Protein AF-A0A495JIW2-F1 (afdb_monomer_lite)

Secondary structure (DSSP, 8-state):
-PPPHHHHHHHHHHHHHHHHHHHHHHHHHHSTTHHHHS--------SSTTHHHHHHHHHHHHHB-TTTSSB-HHHHHHHHH-SSS-HHHHHHHHHHHHHHHHHHHHHHHHHTT-SSSS-HHHHHHHHHHHHHHHHHS-S-------

Organism: NCBI:txid589240

Structure (mmCIF, N/CA/C/O backbone):
data_AF-A0A495JIW2-F1
#
_entry.id   AF-A0A495JIW2-F1
#
loop_
_atom_site.group_PDB
_atom_site.id
_atom_site.type_symbol
_atom_site.label_atom_id
_atom_site.label_alt_id
_atom_site.label_comp_id
_atom_site.label_asym_id
_atom_site.label_entity_id
_atom_site.label_seq_id
_atom_site.pdbx_PDB_ins_code
_atom_site.Cartn_x
_atom_site.Cartn_y
_atom_site.Cartn_z
_atom_site.occupancy
_atom_site.B_iso_or_equiv
_atom_site.auth_seq_id
_atom_site.auth_comp_id
_atom_site.auth_asym_id
_atom_site.auth_atom_id
_atom_site.pdbx_PDB_model_num
ATOM 1 N N . MET A 1 1 ? 14.868 -4.030 -28.116 1.00 75.00 1 MET A N 1
ATOM 2 C CA . MET A 1 1 ? 15.360 -4.637 -26.857 1.00 75.00 1 MET A CA 1
ATOM 3 C C . MET A 1 1 ? 14.253 -4.560 -25.822 1.00 75.00 1 MET A C 1
ATOM 5 O O . MET A 1 1 ? 13.582 -3.536 -25.772 1.00 75.00 1 MET A O 1
ATOM 9 N N . ALA A 1 2 ? 14.034 -5.620 -25.042 1.00 81.12 2 ALA A N 1
ATOM 10 C CA . ALA A 1 2 ? 13.104 -5.572 -23.913 1.00 81.12 2 ALA A CA 1
ATOM 11 C C . ALA A 1 2 ? 13.680 -4.687 -22.786 1.00 81.12 2 ALA A C 1
ATOM 13 O O . ALA A 1 2 ? 14.904 -4.642 -22.634 1.00 81.12 2 ALA A O 1
ATOM 14 N N . PRO A 1 3 ? 12.840 -3.968 -22.018 1.00 85.75 3 PRO A N 1
ATOM 15 C CA . PRO A 1 3 ? 13.314 -3.148 -20.910 1.00 85.75 3 PRO A CA 1
ATOM 16 C C . PRO A 1 3 ? 13.908 -4.016 -19.794 1.00 85.75 3 PRO A C 1
ATOM 18 O O . PRO A 1 3 ? 13.413 -5.107 -19.523 1.00 85.75 3 PRO A O 1
ATOM 21 N N . THR A 1 4 ? 14.935 -3.521 -19.107 1.00 91.75 4 THR A N 1
ATOM 22 C CA . THR A 1 4 ? 15.505 -4.193 -17.928 1.00 91.75 4 THR A CA 1
ATOM 23 C C . THR A 1 4 ? 14.587 -4.061 -16.709 1.00 91.75 4 THR A C 1
ATOM 25 O O . THR A 1 4 ? 13.757 -3.150 -16.640 1.00 91.75 4 THR A O 1
ATOM 28 N N . SER A 1 5 ? 14.772 -4.909 -15.690 1.00 90.31 5 SER A N 1
ATOM 29 C CA . SER A 1 5 ? 14.055 -4.797 -14.408 1.00 90.31 5 SER A CA 1
ATOM 30 C C . SER A 1 5 ? 14.198 -3.408 -13.781 1.00 90.31 5 SER A C 1
ATOM 32 O O . SER A 1 5 ? 13.220 -2.859 -13.278 1.00 90.31 5 SER A O 1
ATOM 34 N N . GLN A 1 6 ? 15.380 -2.789 -13.892 1.00 93.38 6 GLN A N 1
ATOM 35 C CA . GLN A 1 6 ? 15.615 -1.425 -13.419 1.00 93.38 6 GLN A CA 1
ATOM 36 C C . GLN A 1 6 ? 14.810 -0.388 -14.208 1.00 93.38 6 GLN A C 1
ATOM 38 O O . GLN A 1 6 ? 14.210 0.499 -13.610 1.00 93.38 6 GLN A O 1
ATOM 43 N N . GLN A 1 7 ? 14.749 -0.501 -15.538 1.00 92.75 7 GLN A N 1
ATOM 44 C CA . GLN A 1 7 ? 13.936 0.398 -16.364 1.00 92.75 7 GLN A CA 1
ATOM 45 C C . GLN A 1 7 ? 12.441 0.250 -16.048 1.00 92.75 7 GLN A C 1
ATOM 47 O O . GLN A 1 7 ? 11.737 1.252 -15.913 1.00 92.75 7 GLN A O 1
ATOM 52 N N . ARG A 1 8 ? 11.965 -0.989 -15.864 1.00 92.06 8 ARG A N 1
ATOM 53 C CA . ARG A 1 8 ? 10.585 -1.280 -15.451 1.00 92.06 8 ARG A CA 1
ATOM 54 C C . ARG A 1 8 ? 10.269 -0.700 -14.071 1.00 92.06 8 ARG A C 1
ATOM 56 O O . ARG A 1 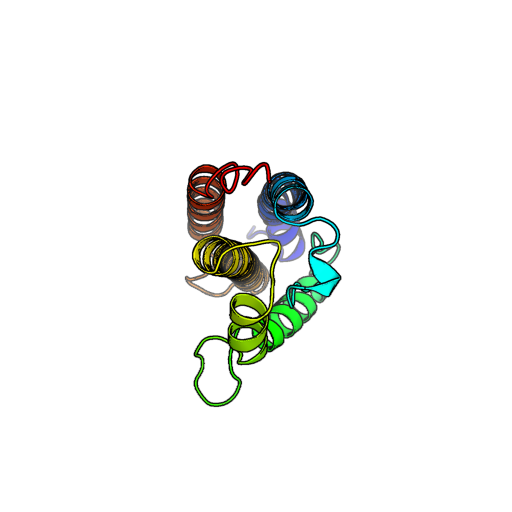8 ? 9.230 -0.063 -13.915 1.00 92.06 8 ARG A O 1
ATOM 63 N N . PHE A 1 9 ? 11.172 -0.863 -13.105 1.00 93.75 9 PHE A N 1
ATOM 64 C CA . PHE A 1 9 ? 11.031 -0.296 -11.765 1.00 93.75 9 PHE A CA 1
ATOM 65 C C . PHE A 1 9 ? 10.984 1.231 -11.795 1.00 93.75 9 PHE A C 1
ATOM 67 O O . PHE A 1 9 ? 10.062 1.816 -11.235 1.00 93.75 9 PHE A O 1
ATOM 74 N N . THR A 1 10 ? 11.921 1.885 -12.488 1.00 93.81 10 THR A N 1
ATOM 75 C CA . THR A 1 10 ? 11.954 3.351 -12.607 1.00 93.81 10 THR A CA 1
ATOM 76 C C . THR A 1 10 ? 10.649 3.899 -13.184 1.00 93.81 10 THR A C 1
ATOM 78 O O . THR A 1 10 ? 10.106 4.863 -12.645 1.00 93.81 10 THR A O 1
ATOM 81 N N . ALA A 1 11 ? 10.110 3.265 -14.231 1.00 91.31 11 ALA A N 1
ATOM 82 C CA . ALA A 1 11 ? 8.829 3.656 -14.814 1.00 91.31 11 ALA A CA 1
ATOM 83 C C . ALA A 1 11 ? 7.671 3.483 -13.814 1.00 91.31 11 ALA A C 1
ATOM 85 O O . ALA A 1 11 ? 6.909 4.419 -13.574 1.00 91.31 11 ALA A O 1
ATOM 86 N N . ALA A 1 12 ? 7.581 2.317 -13.168 1.00 91.44 12 ALA A N 1
ATOM 87 C CA . ALA A 1 12 ? 6.529 1.994 -12.206 1.00 91.44 12 ALA A CA 1
ATOM 88 C C . ALA A 1 12 ? 6.581 2.850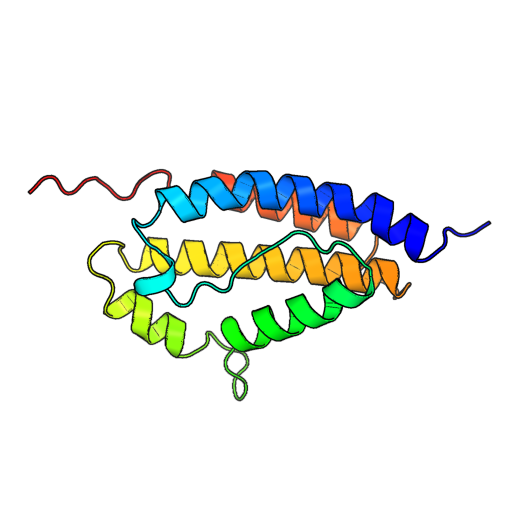 -10.925 1.00 91.44 12 ALA A C 1
ATOM 90 O O . ALA A 1 12 ? 5.546 3.184 -10.347 1.00 91.44 12 ALA A O 1
ATOM 91 N N . ARG A 1 13 ? 7.781 3.257 -10.491 1.00 94.31 13 ARG A N 1
ATOM 92 C CA . ARG A 1 13 ? 8.005 4.051 -9.274 1.00 94.31 13 ARG A CA 1
ATOM 93 C C . ARG A 1 13 ? 7.296 5.403 -9.313 1.00 94.31 13 ARG A C 1
ATOM 95 O O . ARG A 1 13 ? 6.943 5.922 -8.258 1.00 94.31 13 ARG A O 1
ATOM 102 N N . THR A 1 14 ? 7.039 5.961 -10.494 1.00 94.19 14 THR A N 1
ATOM 103 C CA . THR A 1 14 ? 6.278 7.214 -10.637 1.00 94.19 14 THR A CA 1
ATOM 104 C C . THR A 1 14 ? 4.872 7.113 -10.032 1.00 94.19 14 THR A C 1
ATOM 106 O O . THR A 1 14 ? 4.464 8.011 -9.293 1.00 94.19 14 THR A O 1
ATOM 109 N N . HIS A 1 15 ? 4.183 5.982 -10.224 1.00 93.81 15 HIS A N 1
ATOM 110 C CA . HIS A 1 15 ? 2.876 5.713 -9.621 1.00 93.81 15 HIS A CA 1
ATOM 111 C C . HIS A 1 15 ? 2.961 5.591 -8.097 1.00 93.81 15 HIS A C 1
ATOM 113 O O . HIS A 1 15 ? 2.121 6.142 -7.390 1.00 93.81 15 HIS A O 1
ATOM 119 N N . LEU A 1 16 ? 4.004 4.928 -7.583 1.00 94.94 16 LEU A N 1
ATOM 120 C CA . LEU A 1 16 ? 4.237 4.801 -6.141 1.00 94.94 16 LEU A CA 1
ATOM 121 C C . LEU A 1 16 ? 4.512 6.162 -5.492 1.00 94.94 16 LEU A C 1
ATOM 123 O O . LEU A 1 16 ? 3.962 6.460 -4.435 1.00 94.94 16 LEU A O 1
ATOM 127 N N . VAL A 1 17 ? 5.315 7.017 -6.133 1.00 96.19 17 VAL A N 1
ATOM 128 C CA . VAL A 1 17 ? 5.575 8.386 -5.658 1.00 96.19 17 VAL A CA 1
ATOM 129 C C . VAL A 1 17 ? 4.290 9.205 -5.617 1.00 96.19 17 VAL A C 1
ATOM 131 O O . VAL A 1 17 ? 4.029 9.875 -4.618 1.00 96.19 17 VAL A O 1
ATOM 134 N N . ALA A 1 18 ? 3.487 9.158 -6.680 1.00 93.62 18 ALA A N 1
ATOM 135 C CA . ALA A 1 18 ? 2.237 9.904 -6.749 1.00 93.62 18 ALA A CA 1
ATOM 136 C C . ALA A 1 18 ? 1.235 9.430 -5.681 1.00 93.62 18 ALA A C 1
ATOM 138 O O . ALA A 1 18 ? 0.699 10.250 -4.936 1.00 93.62 18 ALA A O 1
ATOM 139 N N . ALA A 1 19 ? 1.038 8.114 -5.556 1.00 93.19 19 ALA A N 1
ATOM 140 C CA . ALA A 1 19 ? 0.140 7.528 -4.565 1.00 93.19 19 ALA A CA 1
ATOM 141 C C . ALA A 1 19 ? 0.596 7.825 -3.126 1.00 93.19 19 ALA A C 1
ATOM 143 O O . ALA A 1 19 ? -0.220 8.226 -2.300 1.00 93.19 19 ALA A O 1
ATOM 144 N N . HIS A 1 20 ? 1.897 7.718 -2.828 1.00 94.06 20 HIS A N 1
ATOM 145 C CA . HIS A 1 20 ? 2.442 8.023 -1.498 1.00 94.06 20 HIS A CA 1
ATOM 146 C C . HIS A 1 20 ? 2.234 9.488 -1.107 1.00 94.06 20 HIS A C 1
ATOM 148 O O . HIS A 1 20 ? 1.755 9.774 -0.008 1.00 94.06 20 HIS A O 1
ATOM 154 N N . ARG A 1 21 ? 2.523 10.418 -2.030 1.00 92.94 21 ARG A N 1
ATOM 155 C CA . ARG A 1 21 ? 2.308 11.859 -1.820 1.00 92.94 21 ARG A CA 1
ATOM 156 C C . ARG A 1 21 ? 0.851 12.193 -1.513 1.00 92.94 21 ARG A C 1
ATOM 158 O O . ARG A 1 21 ? 0.610 13.105 -0.731 1.00 92.94 21 ARG A O 1
ATOM 165 N N . ALA A 1 22 ? -0.089 11.472 -2.116 1.00 90.38 22 ALA A N 1
ATOM 166 C CA . ALA A 1 22 ? -1.514 11.689 -1.910 1.00 90.38 22 ALA A CA 1
ATOM 167 C C . ALA A 1 22 ? -2.048 10.992 -0.644 1.00 90.38 22 ALA A C 1
ATOM 169 O O . ALA A 1 22 ? -2.908 11.541 0.039 1.00 90.38 22 ALA A O 1
ATOM 170 N N . LEU A 1 23 ? -1.514 9.818 -0.290 1.00 89.94 23 LEU A N 1
ATOM 171 C CA . LEU A 1 23 ? -1.936 9.061 0.890 1.00 89.94 23 LEU A CA 1
ATOM 172 C C . LEU A 1 23 ? -1.505 9.710 2.202 1.00 89.94 23 LEU A C 1
ATOM 174 O O . LEU A 1 23 ? -2.285 9.758 3.151 1.00 89.94 23 LEU A O 1
ATOM 178 N N . ARG A 1 24 ? -0.261 10.201 2.266 1.00 87.00 24 ARG A N 1
ATOM 179 C CA . ARG A 1 24 ? 0.325 10.707 3.513 1.00 87.00 24 ARG A CA 1
ATOM 180 C C . ARG A 1 24 ? -0.549 11.787 4.185 1.00 87.00 24 ARG A C 1
ATOM 182 O O . ARG A 1 24 ? -0.870 11.592 5.355 1.00 87.00 24 ARG A O 1
ATOM 189 N N . PRO A 1 25 ? -1.018 12.842 3.485 1.00 85.88 25 PRO A N 1
ATOM 190 C CA . PRO A 1 25 ? -1.893 13.848 4.090 1.00 85.88 25 PRO A CA 1
ATOM 191 C C . PRO A 1 25 ? -3.225 13.284 4.593 1.00 85.88 25 PRO A C 1
ATOM 193 O O . PRO A 1 25 ? -3.733 13.750 5.606 1.00 85.88 25 PRO A O 1
ATOM 196 N N . VAL A 1 26 ? -3.793 12.279 3.916 1.00 86.38 26 VAL A N 1
ATOM 197 C CA . VAL A 1 26 ? -5.055 11.646 4.338 1.00 86.38 26 VAL A CA 1
ATOM 198 C C . VAL A 1 26 ? -4.867 10.898 5.654 1.00 86.38 26 VAL A C 1
ATOM 200 O O . VAL A 1 26 ? -5.674 11.056 6.564 1.00 86.38 26 VAL A O 1
ATOM 203 N N . VAL A 1 27 ? -3.781 10.133 5.790 1.00 84.06 27 VAL A N 1
ATOM 204 C CA . VAL A 1 27 ? -3.466 9.414 7.036 1.00 84.06 27 VAL A CA 1
ATOM 205 C C . VAL A 1 27 ? -3.172 10.390 8.177 1.00 84.06 27 VAL A C 1
ATOM 207 O O . VAL A 1 27 ? -3.664 10.198 9.288 1.00 84.06 27 VAL A O 1
ATOM 210 N N . GLU A 1 28 ? -2.406 11.449 7.900 1.00 82.50 28 GLU A N 1
ATOM 211 C CA . GLU A 1 28 ? -2.082 12.501 8.873 1.00 82.50 28 GLU A CA 1
ATOM 212 C C . GLU A 1 28 ? -3.334 13.262 9.338 1.00 82.50 28 GLU A C 1
ATOM 214 O O . GLU A 1 28 ? -3.475 13.536 10.529 1.00 82.50 28 GLU A O 1
ATOM 219 N N . ALA A 1 29 ? -4.262 13.565 8.425 1.00 82.25 29 ALA A N 1
ATOM 220 C CA . ALA A 1 29 ? -5.508 14.261 8.739 1.00 82.25 29 ALA A CA 1
ATOM 221 C C . ALA A 1 29 ? -6.538 13.367 9.442 1.00 82.25 29 ALA A C 1
ATOM 223 O O . ALA A 1 29 ? -7.325 13.860 10.248 1.00 82.25 29 ALA A O 1
ATOM 224 N N . ALA A 1 30 ? -6.559 12.067 9.136 1.00 76.44 30 ALA A N 1
ATOM 225 C CA . ALA A 1 30 ? -7.576 11.158 9.648 1.00 76.44 30 ALA A CA 1
ATOM 226 C C . ALA A 1 30 ? -7.477 10.941 11.161 1.00 76.44 30 ALA A C 1
ATOM 228 O O . ALA A 1 30 ? -8.501 10.752 11.810 1.00 76.44 30 ALA A O 1
ATOM 229 N N . HIS A 1 31 ? -6.275 10.950 11.741 1.00 70.94 31 HIS A N 1
ATOM 230 C CA . HIS A 1 31 ? -6.132 10.716 13.173 1.00 70.94 31 HIS A CA 1
ATOM 231 C C . HIS A 1 31 ? -4.908 11.439 13.748 1.00 70.94 31 HIS A C 1
ATOM 233 O O . HIS A 1 31 ? -3.781 11.167 13.319 1.00 70.94 31 HIS A O 1
ATOM 239 N N . PRO A 1 32 ? -5.074 12.272 14.797 1.00 67.44 32 PRO A N 1
ATOM 240 C CA . PRO A 1 32 ? -3.943 12.858 15.503 1.00 67.44 32 PRO A CA 1
ATOM 241 C C . PRO A 1 32 ? -3.125 11.720 16.116 1.00 67.44 32 PRO A C 1
ATOM 243 O O . PRO A 1 32 ? -3.581 11.037 17.028 1.00 67.44 32 PRO A O 1
ATOM 246 N N . ASN A 1 33 ? -1.936 11.454 15.577 1.00 74.44 33 ASN A N 1
ATOM 247 C CA . ASN A 1 33 ? -1.097 10.323 15.982 1.00 74.44 33 ASN A CA 1
ATOM 248 C C . ASN A 1 33 ? -1.690 8.936 15.648 1.00 74.44 33 ASN A C 1
ATOM 250 O O . ASN A 1 33 ? -1.743 8.044 16.497 1.00 74.44 33 ASN A O 1
ATOM 254 N N . ALA A 1 34 ? -2.134 8.756 14.400 1.00 73.06 34 ALA A N 1
ATOM 255 C CA . ALA A 1 34 ? -2.732 7.520 13.884 1.00 73.06 34 ALA A CA 1
ATOM 256 C C . ALA A 1 34 ? -1.964 6.243 14.277 1.00 73.06 34 ALA A C 1
ATOM 258 O O . ALA A 1 34 ? -2.578 5.256 14.671 1.00 73.06 34 ALA A O 1
ATOM 259 N N . ALA A 1 35 ? -0.628 6.290 14.272 1.00 73.94 35 ALA A N 1
ATOM 260 C CA . ALA A 1 35 ? 0.237 5.167 14.636 1.00 73.94 35 ALA A CA 1
ATOM 261 C C . ALA A 1 35 ? 0.082 4.676 16.093 1.00 73.94 35 ALA A C 1
ATOM 263 O O . ALA A 1 35 ? 0.470 3.552 16.397 1.00 73.94 35 ALA A O 1
ATOM 264 N N . ARG A 1 36 ? -0.471 5.488 17.009 1.00 79.00 36 ARG A N 1
ATOM 265 C CA . ARG A 1 36 ? -0.735 5.068 18.400 1.00 79.00 36 ARG A CA 1
ATOM 266 C C . ARG A 1 36 ? -2.067 4.350 18.584 1.00 79.00 36 ARG A C 1
ATOM 268 O O . ARG A 1 36 ? -2.199 3.572 19.524 1.00 79.00 36 ARG A O 1
ATOM 275 N N . CYS A 1 37 ? -3.054 4.631 17.740 1.00 83.44 37 CYS A N 1
ATOM 276 C CA . CYS A 1 37 ? -4.409 4.099 17.904 1.00 83.44 37 CYS A CA 1
ATOM 277 C C . CYS A 1 37 ? -4.780 3.069 16.841 1.00 83.44 37 CYS A C 1
ATOM 279 O O . CYS A 1 37 ? -5.617 2.207 17.101 1.00 83.44 37 CYS A O 1
ATOM 281 N N . LEU A 1 38 ? -4.166 3.149 15.664 1.00 85.56 38 LEU A N 1
ATOM 282 C CA . LEU A 1 38 ? -4.375 2.242 14.552 1.00 85.56 38 LEU A CA 1
ATOM 283 C C . LEU A 1 38 ? -3.061 1.515 14.242 1.00 85.56 38 LEU A C 1
ATOM 285 O O . LEU A 1 38 ? -1.987 2.109 14.351 1.00 85.56 38 LEU A O 1
ATOM 289 N N . PRO A 1 39 ? -3.124 0.240 13.831 1.00 87.19 39 PRO A N 1
ATOM 290 C CA . PRO A 1 39 ? -1.959 -0.582 13.538 1.00 87.19 39 PRO A CA 1
ATOM 291 C C . PRO A 1 39 ? -1.432 -0.240 12.142 1.00 87.19 39 PRO A C 1
ATOM 293 O O . PRO A 1 39 ? -1.368 -1.086 11.257 1.00 87.19 39 PRO A O 1
ATOM 296 N N . ILE A 1 40 ? -1.104 1.028 11.933 1.00 84.75 40 ILE A N 1
ATOM 297 C CA . ILE A 1 40 ? -0.682 1.574 10.654 1.00 84.75 40 ILE A CA 1
ATOM 298 C C . ILE A 1 40 ? 0.825 1.348 10.500 1.00 84.75 40 ILE A C 1
ATOM 300 O O . ILE A 1 40 ? 1.602 1.941 11.253 1.00 84.75 40 ILE A O 1
ATOM 304 N N . PRO A 1 41 ? 1.272 0.518 9.543 1.00 86.00 41 PRO A N 1
ATOM 305 C CA . PRO A 1 41 ? 2.691 0.368 9.286 1.00 86.00 41 PRO A CA 1
ATOM 306 C C . PRO A 1 41 ? 3.236 1.639 8.611 1.00 86.00 41 PRO A C 1
ATOM 308 O O . PRO A 1 41 ? 2.513 2.312 7.866 1.00 86.00 41 PRO A O 1
ATOM 311 N N . PRO A 1 42 ? 4.513 1.987 8.829 1.00 84.25 42 PRO A N 1
ATOM 312 C CA . PRO A 1 42 ? 5.141 3.064 8.079 1.00 84.25 42 PRO A CA 1
ATOM 313 C C . PRO A 1 42 ? 5.191 2.680 6.597 1.00 84.25 42 PRO A C 1
ATOM 315 O O . PRO A 1 42 ? 5.721 1.633 6.241 1.00 84.25 42 PRO A O 1
ATOM 318 N N . ILE A 1 43 ? 4.649 3.529 5.726 1.00 83.38 43 ILE A N 1
ATOM 319 C CA . ILE A 1 43 ? 4.740 3.349 4.273 1.00 83.38 43 ILE A CA 1
ATOM 320 C C . ILE A 1 43 ? 5.712 4.356 3.675 1.00 83.38 43 ILE A C 1
ATOM 322 O O . ILE A 1 43 ? 5.724 5.542 4.020 1.00 83.38 43 ILE A O 1
ATOM 326 N N . SER A 1 44 ? 6.520 3.884 2.740 1.00 90.50 44 SER A N 1
ATOM 327 C CA . SER A 1 44 ? 7.493 4.692 2.020 1.00 90.50 44 SER A CA 1
ATOM 328 C C . SER A 1 44 ? 7.555 4.233 0.576 1.00 90.50 44 SER A C 1
ATOM 330 O O . SER A 1 44 ? 7.264 3.085 0.258 1.00 90.50 44 SER A O 1
ATOM 332 N N . VAL A 1 45 ? 7.944 5.123 -0.328 1.00 94.56 45 VAL A N 1
ATOM 333 C CA . VAL A 1 45 ? 8.231 4.711 -1.702 1.00 94.56 45 VAL A CA 1
ATOM 334 C C . VAL A 1 45 ? 9.499 3.843 -1.686 1.00 94.56 45 VAL A C 1
ATOM 336 O O . VAL A 1 45 ? 10.522 4.327 -1.198 1.00 94.56 45 VAL A O 1
ATOM 339 N N . PRO A 1 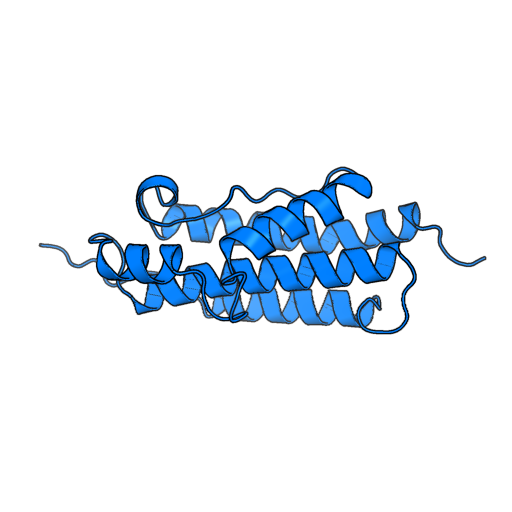46 ? 9.477 2.612 -2.233 1.00 94.75 46 PRO A N 1
ATOM 340 C CA . PRO A 1 46 ? 10.682 1.813 -2.446 1.00 94.75 46 PRO A CA 1
ATOM 341 C C . PRO A 1 46 ? 11.762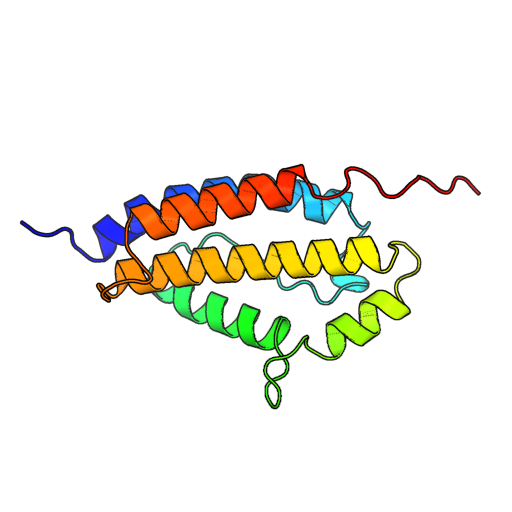 2.618 -3.184 1.00 94.75 46 PRO A C 1
ATOM 343 O O . PRO A 1 46 ? 11.490 3.263 -4.207 1.00 94.75 46 PRO A O 1
ATOM 346 N N . ASN A 1 47 ? 12.993 2.605 -2.675 1.00 92.94 47 ASN A N 1
ATOM 347 C CA . ASN A 1 47 ? 14.131 3.267 -3.316 1.00 92.94 47 ASN A CA 1
ATOM 348 C C . ASN A 1 47 ? 14.851 2.317 -4.270 1.00 92.94 47 ASN A C 1
ATOM 350 O O . ASN A 1 47 ? 15.345 2.748 -5.311 1.00 92.94 47 ASN A O 1
ATOM 354 N N . THR A 1 48 ? 14.853 1.028 -3.940 1.00 93.94 48 THR A N 1
ATOM 355 C CA . THR A 1 48 ? 15.445 -0.043 -4.735 1.00 93.94 48 THR A CA 1
ATOM 356 C C . THR A 1 48 ? 14.416 -1.123 -5.068 1.00 93.94 48 THR A C 1
ATOM 358 O O . THR A 1 48 ? 13.364 -1.225 -4.435 1.00 93.94 48 THR A O 1
ATOM 361 N N . ILE A 1 49 ? 14.740 -1.968 -6.051 1.00 93.25 49 ILE A N 1
ATOM 362 C CA . ILE A 1 49 ? 13.950 -3.167 -6.369 1.00 93.25 49 ILE A CA 1
ATOM 363 C C . ILE A 1 49 ? 13.858 -4.110 -5.158 1.00 93.25 49 ILE A C 1
ATOM 365 O O . ILE A 1 49 ? 12.802 -4.693 -4.923 1.00 93.25 49 ILE A O 1
ATOM 369 N N . ALA A 1 50 ? 14.933 -4.234 -4.374 1.00 92.38 50 ALA A N 1
ATOM 370 C CA . ALA A 1 50 ? 14.997 -5.120 -3.211 1.00 92.38 50 ALA A CA 1
ATOM 371 C C . ALA A 1 50 ? 14.104 -4.653 -2.044 1.00 92.38 50 ALA A C 1
ATOM 373 O O . ALA A 1 50 ? 13.690 -5.461 -1.213 1.00 92.38 50 ALA A O 1
ATOM 374 N N . ASP A 1 51 ? 13.747 -3.367 -2.005 1.00 94.12 51 ASP A N 1
ATOM 375 C CA . ASP A 1 51 ? 12.859 -2.822 -0.975 1.00 94.12 51 ASP A CA 1
ATOM 376 C C . ASP A 1 51 ? 11.403 -3.272 -1.183 1.00 94.12 51 ASP A C 1
ATOM 378 O O . ASP A 1 51 ? 10.635 -3.353 -0.224 1.00 94.12 51 ASP A O 1
ATOM 382 N N . VAL A 1 52 ? 11.006 -3.557 -2.430 1.00 93.44 52 VAL A N 1
ATOM 383 C CA . VAL A 1 52 ? 9.621 -3.894 -2.794 1.00 93.44 52 VAL A CA 1
ATOM 384 C C . VAL A 1 52 ? 9.110 -5.146 -2.062 1.00 93.44 52 VAL A C 1
ATOM 386 O O . VAL A 1 52 ? 8.082 -5.027 -1.391 1.00 93.44 52 VAL A O 1
ATOM 389 N N . PRO A 1 53 ? 9.780 -6.319 -2.120 1.00 93.44 53 PRO A N 1
ATOM 390 C CA . PRO A 1 53 ? 9.317 -7.507 -1.398 1.00 93.44 53 PRO A CA 1
ATOM 391 C C . PRO A 1 53 ? 9.301 -7.296 0.122 1.00 93.44 53 PRO A C 1
ATOM 393 O O . PRO A 1 53 ? 8.323 -7.651 0.770 1.00 93.44 53 PRO A O 1
ATOM 396 N N . THR A 1 54 ? 10.303 -6.609 0.682 1.00 93.00 54 THR A N 1
ATOM 397 C CA . THR A 1 54 ? 10.354 -6.290 2.122 1.00 93.00 54 THR A CA 1
ATOM 398 C C . THR A 1 54 ? 9.121 -5.504 2.581 1.00 93.00 54 THR A C 1
ATOM 400 O O . THR A 1 54 ? 8.533 -5.792 3.625 1.00 93.00 54 THR A O 1
ATOM 403 N N . GLN A 1 55 ? 8.693 -4.510 1.796 1.00 94.44 55 GLN A N 1
ATOM 404 C CA . GLN A 1 55 ? 7.483 -3.750 2.110 1.00 94.44 55 GLN A CA 1
ATOM 405 C C . GLN A 1 55 ? 6.204 -4.568 1.924 1.00 94.44 55 GLN A C 1
ATOM 407 O O . GLN A 1 55 ? 5.271 -4.413 2.713 1.00 94.44 55 GLN A O 1
ATOM 412 N N . LEU A 1 56 ? 6.148 -5.425 0.900 1.00 94.19 56 LEU A N 1
ATOM 413 C CA . LEU A 1 56 ? 5.014 -6.322 0.684 1.00 94.19 56 LEU A CA 1
ATOM 414 C C . LEU A 1 56 ? 4.821 -7.272 1.863 1.00 94.19 56 LEU A C 1
ATOM 416 O O . LEU A 1 56 ? 3.693 -7.404 2.331 1.00 94.19 56 LEU A O 1
ATOM 420 N N . ASP A 1 57 ? 5.897 -7.861 2.377 1.00 93.69 57 ASP A N 1
ATOM 421 C CA . ASP A 1 57 ? 5.850 -8.779 3.515 1.00 93.69 57 ASP A CA 1
ATOM 422 C C . ASP A 1 57 ? 5.385 -8.070 4.791 1.00 93.69 57 ASP A C 1
ATOM 424 O O . ASP A 1 57 ? 4.476 -8.542 5.478 1.00 93.69 57 ASP A O 1
ATOM 428 N N . MET A 1 58 ? 5.942 -6.888 5.075 1.00 94.50 58 MET A N 1
ATOM 429 C CA . MET A 1 58 ? 5.518 -6.056 6.205 1.00 94.50 58 MET A CA 1
ATOM 430 C C . MET A 1 58 ? 4.024 -5.704 6.118 1.00 94.50 58 MET A C 1
ATOM 432 O O . MET A 1 58 ? 3.299 -5.806 7.110 1.00 94.50 58 MET A O 1
ATOM 436 N N . LEU A 1 59 ? 3.548 -5.285 4.941 1.00 94.12 59 LEU A N 1
ATOM 437 C CA . LEU A 1 59 ? 2.141 -4.943 4.729 1.00 94.12 59 LEU A CA 1
ATOM 438 C C . LEU A 1 59 ? 1.240 -6.172 4.828 1.00 94.12 59 LEU A C 1
ATOM 440 O O . LEU A 1 59 ? 0.187 -6.092 5.454 1.00 94.12 59 LEU A O 1
ATOM 444 N N . ALA A 1 60 ? 1.649 -7.304 4.259 1.00 93.50 60 ALA A N 1
ATOM 445 C CA . ALA A 1 60 ? 0.885 -8.541 4.316 1.00 93.50 60 ALA A CA 1
ATOM 446 C C . ALA A 1 60 ? 0.713 -9.021 5.764 1.00 93.50 60 ALA A C 1
ATOM 448 O O . ALA A 1 60 ? -0.413 -9.288 6.183 1.00 93.50 60 ALA A O 1
ATOM 449 N N . ALA A 1 61 ? 1.797 -9.035 6.547 1.00 92.75 61 ALA A N 1
ATOM 450 C CA . ALA A 1 61 ? 1.767 -9.386 7.967 1.00 92.75 61 ALA A CA 1
ATOM 451 C C . ALA A 1 61 ? 0.907 -8.420 8.799 1.00 92.75 61 ALA A C 1
ATOM 453 O O . ALA A 1 61 ? 0.323 -8.806 9.810 1.00 92.75 61 ALA A O 1
ATOM 454 N N . ASN A 1 62 ? 0.814 -7.155 8.382 1.00 93.62 62 ASN A N 1
ATOM 455 C CA . ASN A 1 62 ? -0.002 -6.159 9.061 1.00 93.62 62 ASN A CA 1
ATOM 456 C C . ASN A 1 62 ? -1.501 -6.258 8.716 1.00 93.62 62 ASN A C 1
ATOM 458 O O . ASN A 1 62 ? -2.354 -6.086 9.594 1.00 93.62 62 ASN A O 1
ATOM 462 N N . LEU A 1 63 ? -1.820 -6.479 7.439 1.00 93.44 63 LEU A N 1
ATOM 463 C CA . LEU A 1 63 ? -3.177 -6.398 6.899 1.00 93.44 63 LEU A CA 1
ATOM 464 C C . LEU A 1 63 ? -3.954 -7.702 7.059 1.00 93.44 63 LEU A C 1
ATOM 466 O O . LEU A 1 63 ? -5.164 -7.657 7.320 1.00 93.44 63 LEU A O 1
ATOM 470 N N . PHE A 1 64 ? -3.279 -8.843 6.916 1.00 93.88 64 PHE A N 1
ATOM 471 C CA . PHE A 1 64 ? -3.928 -10.144 6.813 1.00 93.88 64 PHE A CA 1
ATOM 472 C C . PHE A 1 64 ? -3.650 -11.031 8.015 1.00 93.88 64 PHE A C 1
ATOM 474 O O . PHE A 1 64 ? -2.532 -11.107 8.511 1.00 93.88 64 PHE A O 1
ATOM 481 N N . ASP A 1 65 ? -4.680 -11.743 8.459 1.00 91.31 65 ASP A N 1
ATOM 482 C CA . ASP A 1 65 ? -4.519 -12.838 9.400 1.00 91.31 65 ASP A CA 1
ATOM 483 C C . ASP A 1 65 ? -3.719 -13.979 8.736 1.00 91.31 65 ASP A C 1
ATOM 485 O O . ASP A 1 65 ? -4.138 -14.469 7.681 1.00 91.31 65 ASP A O 1
ATOM 489 N N . PRO A 1 66 ? -2.607 -14.439 9.339 1.00 83.88 66 PRO A N 1
ATOM 490 C CA . PRO A 1 66 ? -1.756 -15.467 8.740 1.00 83.88 66 PRO A CA 1
ATOM 491 C C . PRO A 1 66 ? -2.443 -16.822 8.530 1.00 83.88 66 PRO A C 1
ATOM 493 O O . PRO A 1 66 ? -1.974 -17.617 7.723 1.00 83.88 66 PRO A O 1
ATOM 496 N N . LYS A 1 67 ? -3.517 -17.120 9.275 1.00 84.44 67 LYS A N 1
ATOM 497 C CA . LYS A 1 67 ? -4.215 -18.415 9.236 1.00 84.44 67 LYS A CA 1
ATOM 498 C C . LYS A 1 67 ? -5.433 -18.400 8.324 1.00 84.44 67 LYS A C 1
ATOM 500 O O . LYS A 1 67 ? -5.788 -19.434 7.768 1.00 84.44 67 LYS A O 1
ATOM 505 N N . HIS A 1 68 ? -6.099 -17.254 8.214 1.00 78.06 68 HIS A N 1
ATOM 506 C CA . HIS A 1 68 ? -7.406 -17.161 7.562 1.00 78.06 68 HIS A CA 1
ATOM 507 C C . HIS A 1 68 ? -7.442 -16.211 6.363 1.00 78.06 68 HIS A C 1
ATOM 509 O O . HIS A 1 68 ? -8.494 -16.085 5.742 1.00 78.06 68 HIS A O 1
ATOM 515 N N . HIS A 1 69 ? -6.344 -15.509 6.053 1.00 76.12 69 HIS A N 1
ATOM 516 C CA . HIS A 1 69 ? -6.258 -14.477 5.005 1.00 76.12 69 HIS A CA 1
ATOM 517 C C . HIS A 1 69 ? -7.300 -13.341 5.129 1.00 76.12 69 HIS A C 1
ATOM 519 O O . HIS A 1 69 ? -7.425 -12.496 4.244 1.00 76.12 69 HIS A O 1
ATOM 525 N N . GLY A 1 70 ? -8.045 -13.301 6.239 1.00 85.19 70 GLY A N 1
ATOM 526 C CA . GLY A 1 70 ? -8.987 -12.244 6.585 1.00 85.19 70 GLY A CA 1
ATOM 527 C C . GLY A 1 70 ? -8.282 -11.029 7.180 1.00 85.19 70 GLY A C 1
ATOM 528 O O . GLY A 1 70 ? -7.060 -10.953 7.215 1.00 85.19 70 GLY A O 1
ATOM 529 N N . THR A 1 71 ? -9.047 -10.063 7.685 1.00 89.06 71 THR A N 1
ATOM 530 C CA . THR A 1 71 ? -8.468 -8.877 8.339 1.00 89.06 71 THR A CA 1
ATOM 531 C C . THR A 1 71 ? -7.684 -9.276 9.592 1.00 89.06 71 THR A C 1
ATOM 533 O O . THR A 1 71 ? -8.231 -9.959 10.458 1.00 89.06 71 THR A O 1
ATOM 536 N N . HIS A 1 72 ? -6.437 -8.809 9.723 1.00 92.62 72 HIS A N 1
ATOM 537 C CA . HIS A 1 72 ? -5.624 -9.087 10.908 1.00 92.62 72 HIS A CA 1
ATOM 538 C C . HIS A 1 72 ? -6.332 -8.604 12.185 1.00 92.62 72 HIS A C 1
ATOM 540 O O . HIS A 1 72 ? -6.855 -7.485 12.254 1.00 92.62 72 HIS A O 1
ATOM 546 N N . ARG A 1 73 ? -6.307 -9.420 13.246 1.00 91.00 73 ARG A N 1
ATOM 547 C CA . ARG A 1 73 ? -7.028 -9.157 14.508 1.00 91.00 73 ARG A CA 1
ATOM 548 C C . ARG A 1 73 ? -6.676 -7.815 15.162 1.00 91.00 73 ARG A C 1
ATOM 550 O O . ARG A 1 73 ? -7.500 -7.236 15.869 1.00 91.00 73 ARG A O 1
ATOM 557 N N . GLN A 1 74 ? -5.472 -7.306 14.917 1.00 90.44 74 GLN A N 1
ATOM 558 C CA . GLN A 1 74 ? -5.033 -5.993 15.404 1.00 90.44 74 GLN A CA 1
ATOM 559 C C . GLN A 1 74 ? -5.897 -4.844 14.866 1.00 90.44 74 GLN A C 1
ATOM 561 O O . GLN A 1 74 ? -6.281 -3.969 15.637 1.00 90.44 74 GLN A O 1
ATOM 566 N N . TRP A 1 75 ? -6.297 -4.896 13.591 1.00 91.50 75 TRP A N 1
ATOM 567 C CA . TRP A 1 75 ? -7.230 -3.934 13.001 1.00 91.50 75 TRP A CA 1
ATOM 568 C C . TRP A 1 75 ? -8.617 -4.072 13.631 1.00 91.50 75 TRP A C 1
ATOM 570 O O . TRP A 1 75 ? -9.214 -3.071 14.021 1.00 91.50 75 TRP A O 1
ATOM 580 N N . ILE A 1 76 ? -9.066 -5.317 13.848 1.00 89.88 76 ILE A N 1
ATOM 581 C CA . ILE A 1 76 ? -10.341 -5.621 14.522 1.00 89.88 76 ILE A CA 1
ATOM 582 C C . ILE A 1 76 ? -10.355 -5.139 15.985 1.00 89.88 76 ILE A C 1
ATOM 584 O O . ILE A 1 76 ? -11.395 -4.884 16.587 1.00 89.88 76 ILE A O 1
ATOM 588 N N . THR A 1 77 ? -9.194 -5.030 16.609 1.00 90.06 77 THR A N 1
ATOM 589 C CA . THR A 1 77 ? -9.091 -4.533 17.981 1.00 90.06 77 THR A CA 1
ATOM 590 C C . THR A 1 77 ? -9.053 -3.009 17.984 1.00 90.06 77 THR A C 1
ATOM 592 O O . THR A 1 77 ? -9.779 -2.375 18.746 1.00 90.06 77 THR A O 1
ATOM 595 N N . ALA A 1 78 ? -8.251 -2.421 17.098 1.00 87.12 78 ALA A N 1
ATOM 596 C CA . ALA A 1 78 ? -8.034 -0.986 17.010 1.00 87.12 78 ALA A CA 1
ATOM 597 C C . ALA A 1 78 ? -9.308 -0.207 16.660 1.00 87.12 78 ALA A C 1
ATOM 599 O O . ALA A 1 78 ? -9.657 0.724 17.377 1.00 87.12 78 ALA A O 1
ATOM 600 N N . TRP A 1 79 ? -10.068 -0.635 15.646 1.00 86.94 79 TRP A N 1
ATOM 601 C CA . TRP A 1 79 ? -11.302 0.053 15.226 1.00 86.94 79 TRP A CA 1
ATOM 602 C C . TRP A 1 79 ? -12.432 0.039 16.286 1.00 86.94 79 TRP A C 1
ATOM 604 O O . TRP A 1 79 ? -13.382 0.800 16.182 1.00 86.94 79 TRP A O 1
ATOM 614 N N . ASN A 1 80 ? -12.325 -0.815 17.312 1.00 85.38 80 ASN A N 1
ATOM 615 C CA . ASN A 1 80 ? -13.305 -0.999 18.386 1.00 85.38 80 ASN A CA 1
ATOM 616 C C . ASN A 1 80 ? -12.871 -0.251 19.655 1.00 85.38 80 ASN A C 1
ATOM 618 O O . ASN A 1 80 ? -13.662 -0.098 20.579 1.00 85.38 80 ASN A O 1
ATOM 622 N N . ARG A 1 81 ? -11.594 0.150 19.730 1.00 86.25 81 ARG A N 1
ATOM 623 C CA . ARG A 1 81 ? -10.990 0.825 20.888 1.00 86.25 81 ARG A CA 1
ATOM 624 C C . ARG A 1 81 ? -10.597 2.271 20.601 1.00 86.25 81 ARG A C 1
ATOM 626 O O . ARG A 1 81 ? -10.421 3.034 21.543 1.00 86.25 81 ARG A O 1
ATOM 633 N N . CYS A 1 82 ? -10.416 2.642 19.336 1.00 83.94 82 CYS A N 1
ATOM 634 C CA . CYS A 1 82 ? -10.117 4.013 18.949 1.00 83.94 82 CYS A CA 1
ATOM 635 C C . CYS A 1 82 ? -11.331 4.909 19.234 1.00 83.94 82 CYS A C 1
ATOM 637 O O . CYS A 1 82 ? -12.427 4.644 18.754 1.00 83.94 82 CYS A O 1
ATOM 639 N N . THR A 1 83 ? -11.128 5.970 20.015 1.00 85.38 83 THR A N 1
ATOM 640 C CA . THR A 1 83 ? -12.169 6.958 20.346 1.00 85.38 83 THR A CA 1
ATOM 641 C C . THR A 1 83 ? -12.142 8.186 19.439 1.00 85.38 83 THR A C 1
ATOM 643 O O . THR A 1 83 ? -13.079 8.975 19.466 1.00 85.38 83 THR A O 1
ATOM 646 N N . HIS A 1 84 ? -11.075 8.377 18.657 1.00 83.69 84 HIS A N 1
ATOM 647 C CA . HIS A 1 84 ? -10.917 9.540 17.774 1.00 83.69 84 HIS A CA 1
ATOM 648 C C . HIS A 1 84 ? -11.493 9.313 16.375 1.00 83.69 84 HIS A C 1
ATOM 650 O O . HIS A 1 84 ? -11.652 10.265 15.618 1.00 83.69 84 HIS A O 1
ATOM 656 N N . LEU A 1 85 ? -11.745 8.056 16.012 1.00 82.75 85 LEU A N 1
ATOM 657 C CA . LEU A 1 85 ? -12.120 7.662 14.667 1.00 82.75 85 LEU A CA 1
ATOM 658 C C . LEU A 1 85 ? -13.167 6.555 14.753 1.00 82.75 85 LEU A C 1
ATOM 660 O O . LEU A 1 85 ? -12.976 5.578 15.478 1.00 82.75 85 LEU A O 1
ATOM 664 N N . ASP A 1 86 ? -14.275 6.713 14.033 1.00 85.12 86 ASP A N 1
ATOM 665 C CA . ASP A 1 86 ? -15.299 5.677 13.993 1.00 85.12 86 ASP A CA 1
ATOM 666 C C . ASP A 1 86 ? -14.827 4.441 13.208 1.00 85.12 86 ASP A C 1
ATOM 668 O O . ASP A 1 86 ? -13.799 4.425 12.520 1.00 85.12 86 ASP A O 1
ATOM 672 N N . ARG A 1 87 ? -15.608 3.367 13.321 1.00 86.62 87 ARG A N 1
ATOM 673 C CA . ARG A 1 87 ? -15.281 2.092 12.691 1.00 86.62 87 ARG A CA 1
ATOM 674 C C . ARG A 1 87 ? -15.191 2.195 11.166 1.00 86.62 87 ARG A C 1
ATOM 676 O O . ARG A 1 87 ? -14.331 1.541 10.584 1.00 86.62 87 ARG A O 1
ATOM 683 N N . GLU A 1 88 ? -16.055 2.974 10.522 1.00 87.00 88 GLU A N 1
ATOM 684 C CA . GLU A 1 88 ? -16.108 3.082 9.059 1.00 87.00 88 GLU A CA 1
ATOM 685 C C . GLU A 1 88 ? -14.851 3.755 8.512 1.00 87.00 88 GLU A C 1
ATOM 687 O O . GLU A 1 88 ? -14.235 3.257 7.569 1.00 87.00 88 GLU A O 1
ATOM 692 N N . HIS A 1 89 ? -14.394 4.818 9.166 1.00 85.44 89 HIS A N 1
ATOM 693 C CA . HIS A 1 89 ? -13.139 5.472 8.822 1.00 85.44 89 HIS A CA 1
ATOM 694 C C . HIS A 1 89 ? -11.935 4.548 9.061 1.00 85.44 89 HIS A C 1
ATOM 696 O O . HIS A 1 89 ? -10.994 4.542 8.267 1.00 85.44 89 HIS A O 1
ATOM 702 N N . ALA A 1 90 ? -11.950 3.723 10.117 1.00 86.81 90 ALA A N 1
ATOM 703 C CA . ALA A 1 90 ? -10.845 2.799 10.395 1.00 86.81 90 ALA A CA 1
ATOM 704 C C . ALA A 1 90 ? -10.764 1.707 9.321 1.00 86.81 90 ALA A C 1
ATOM 706 O O . ALA A 1 90 ? -9.671 1.329 8.892 1.00 86.81 90 ALA A O 1
ATOM 707 N N . ILE A 1 91 ? -11.927 1.233 8.860 1.00 88.25 91 ILE A N 1
ATOM 708 C CA . ILE A 1 91 ? -12.046 0.333 7.709 1.00 88.25 91 ILE A CA 1
ATOM 709 C C . ILE A 1 91 ? -11.493 1.006 6.462 1.00 88.25 91 ILE A C 1
ATOM 711 O O . ILE A 1 91 ? -10.652 0.422 5.785 1.00 88.25 91 ILE A O 1
ATOM 715 N N . ALA A 1 92 ? -11.917 2.236 6.182 1.00 88.19 92 ALA A N 1
ATOM 716 C CA . ALA A 1 92 ? -11.473 2.969 5.008 1.00 88.19 92 ALA A CA 1
ATOM 717 C C . ALA A 1 92 ? -9.946 3.175 5.005 1.00 88.19 92 ALA A C 1
ATOM 719 O O . ALA A 1 92 ? -9.308 2.968 3.974 1.00 88.19 92 ALA A O 1
ATOM 720 N N . LEU A 1 93 ? -9.329 3.480 6.157 1.00 88.75 93 LEU A N 1
ATOM 721 C CA . LEU A 1 93 ? -7.868 3.566 6.280 1.00 88.75 93 LEU A CA 1
ATOM 722 C C . LEU A 1 93 ? -7.194 2.226 5.996 1.00 88.75 93 LEU A C 1
ATOM 724 O O . LEU A 1 93 ? -6.244 2.183 5.216 1.00 88.75 93 LEU A O 1
ATOM 728 N N . LYS A 1 94 ? -7.687 1.124 6.572 1.00 91.00 94 LYS A N 1
ATOM 729 C CA . LYS A 1 94 ? -7.169 -0.213 6.252 1.00 91.00 94 LYS A CA 1
ATOM 730 C C . LYS A 1 94 ? -7.250 -0.484 4.749 1.00 91.00 94 LYS A C 1
ATOM 732 O O . LYS A 1 94 ? -6.286 -0.980 4.168 1.00 91.00 94 LYS A O 1
ATOM 737 N N . GLU A 1 95 ? -8.377 -0.167 4.116 1.00 91.38 95 GLU A N 1
ATOM 738 C CA . GLU A 1 95 ? -8.552 -0.403 2.685 1.00 91.38 95 GLU A CA 1
ATOM 739 C C . GLU A 1 95 ? -7.599 0.443 1.836 1.00 91.38 95 GLU A C 1
ATOM 741 O O . GLU A 1 95 ? -7.043 -0.074 0.870 1.00 91.38 95 GLU A O 1
ATOM 746 N N . LEU A 1 96 ? -7.287 1.685 2.224 1.00 91.44 96 LEU A N 1
ATOM 747 C CA . LEU A 1 96 ? -6.236 2.468 1.561 1.00 91.44 96 LEU A CA 1
ATOM 748 C C . LEU A 1 96 ? -4.863 1.781 1.640 1.00 91.44 96 LEU A C 1
ATOM 750 O O . LEU A 1 96 ? -4.140 1.726 0.641 1.00 91.44 96 LEU A O 1
ATOM 754 N N . TYR A 1 97 ? -4.519 1.193 2.788 1.00 92.56 97 TYR A N 1
ATOM 755 C CA . TYR A 1 97 ? -3.286 0.414 2.944 1.00 92.56 97 TYR A CA 1
ATOM 756 C C . TYR A 1 97 ? -3.306 -0.882 2.128 1.00 92.56 97 TYR A C 1
ATOM 758 O O . TYR A 1 97 ? -2.287 -1.266 1.550 1.00 92.56 97 TYR A O 1
ATOM 766 N N . TYR A 1 98 ? -4.465 -1.527 2.008 1.00 93.19 98 TYR A N 1
ATOM 767 C CA . TYR A 1 98 ? -4.638 -2.667 1.116 1.00 93.19 98 TYR A CA 1
ATOM 768 C C . TYR A 1 98 ? -4.464 -2.281 -0.359 1.00 93.19 98 TYR A C 1
ATOM 770 O O . TYR A 1 98 ? -3.789 -2.991 -1.104 1.00 93.19 98 TYR A O 1
ATOM 778 N N . ARG A 1 99 ? -4.986 -1.129 -0.798 1.00 93.50 99 ARG A N 1
ATOM 779 C CA . ARG A 1 99 ? -4.756 -0.632 -2.166 1.00 93.50 99 ARG A CA 1
ATOM 780 C C . ARG A 1 99 ? -3.289 -0.285 -2.415 1.00 93.50 99 ARG A C 1
ATOM 782 O O . ARG A 1 99 ? -2.780 -0.582 -3.493 1.00 93.50 99 ARG A O 1
ATOM 789 N N . TRP A 1 100 ? -2.596 0.284 -1.427 1.00 94.94 100 TRP A N 1
ATOM 790 C CA . TRP A 1 100 ? -1.146 0.495 -1.495 1.00 94.94 100 TRP A CA 1
ATOM 791 C C . TRP A 1 100 ? -0.390 -0.833 -1.667 1.00 94.94 100 TRP A C 1
ATOM 793 O O . TRP A 1 100 ? 0.454 -0.948 -2.556 1.00 94.94 100 TRP A O 1
ATOM 803 N N . TYR A 1 101 ? -0.754 -1.863 -0.895 1.00 94.75 101 TYR A N 1
ATOM 804 C CA . TYR A 1 101 ? -0.226 -3.222 -1.052 1.00 94.75 101 TYR A CA 1
ATOM 805 C C . TYR A 1 101 ? -0.468 -3.783 -2.464 1.00 94.75 101 TYR A C 1
ATOM 807 O O . TYR A 1 101 ? 0.462 -4.285 -3.090 1.00 94.75 101 TYR A O 1
ATOM 815 N N . GLN A 1 102 ? -1.682 -3.646 -3.010 1.00 94.50 102 GLN A N 1
ATOM 816 C CA . GLN A 1 102 ? -1.999 -4.103 -4.371 1.00 94.50 102 GLN A CA 1
ATOM 817 C C . GLN A 1 102 ? -1.169 -3.382 -5.442 1.00 94.50 102 GLN A C 1
ATOM 819 O O . GLN A 1 102 ? -0.716 -4.014 -6.396 1.00 94.50 102 GLN A O 1
ATOM 824 N N . LEU A 1 103 ? -0.951 -2.072 -5.286 1.00 95.06 103 LEU A N 1
ATOM 825 C CA . LEU A 1 103 ? -0.110 -1.304 -6.199 1.00 95.06 103 LEU A CA 1
ATOM 826 C C . L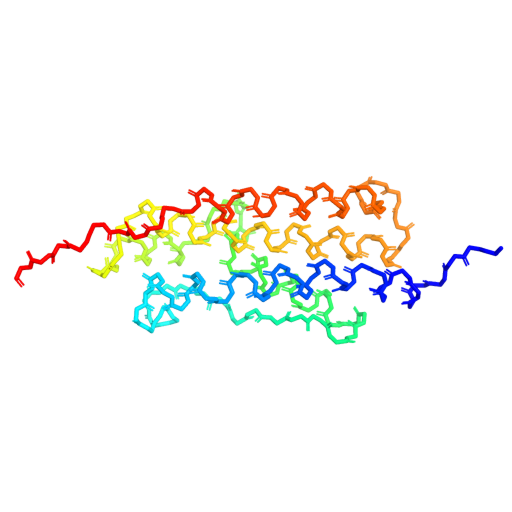EU A 1 103 ? 1.352 -1.768 -6.123 1.00 95.06 103 LEU A C 1
ATOM 828 O O . LEU A 1 103 ? 1.960 -2.012 -7.163 1.00 95.06 103 LEU A O 1
ATOM 832 N N . LEU A 1 104 ? 1.901 -1.957 -4.918 1.00 94.94 104 LEU A N 1
ATOM 833 C CA . LEU A 1 104 ? 3.244 -2.520 -4.735 1.00 94.94 104 LEU A CA 1
ATOM 834 C C . LEU A 1 104 ? 3.374 -3.922 -5.345 1.00 94.94 104 LEU A C 1
ATOM 836 O O . LEU A 1 104 ? 4.389 -4.213 -5.974 1.00 94.94 104 LEU A O 1
ATOM 840 N N . ALA A 1 105 ? 2.352 -4.770 -5.208 1.00 93.88 105 ALA A N 1
ATOM 841 C CA . ALA A 1 105 ? 2.359 -6.125 -5.755 1.00 93.88 105 ALA A CA 1
ATOM 842 C C . ALA A 1 105 ? 2.385 -6.106 -7.291 1.00 93.88 105 ALA A C 1
ATOM 844 O O . ALA A 1 105 ? 3.177 -6.821 -7.903 1.00 93.88 105 ALA A O 1
ATOM 845 N N . ALA A 1 106 ? 1.597 -5.226 -7.919 1.00 93.38 106 ALA A N 1
ATOM 846 C CA . ALA A 1 106 ? 1.635 -5.024 -9.367 1.00 93.38 106 ALA A CA 1
ATOM 847 C C . ALA A 1 106 ? 3.014 -4.529 -9.840 1.00 93.38 106 ALA A C 1
ATOM 849 O O . ALA A 1 106 ? 3.536 -5.015 -10.847 1.00 93.38 106 ALA A O 1
ATOM 850 N N . VAL A 1 107 ? 3.652 -3.616 -9.093 1.00 92.25 107 VAL A N 1
ATOM 851 C CA . VAL A 1 107 ? 5.032 -3.188 -9.380 1.00 92.25 107 VAL A CA 1
ATOM 852 C C . VAL A 1 107 ? 6.013 -4.352 -9.256 1.00 92.25 107 VAL A C 1
ATOM 854 O O . VAL A 1 107 ? 6.843 -4.530 -10.144 1.00 92.25 107 VAL A O 1
ATOM 857 N N . TRP A 1 108 ? 5.918 -5.163 -8.202 1.00 94.00 108 TRP A N 1
ATOM 858 C CA . TRP A 1 108 ? 6.796 -6.317 -8.020 1.00 94.00 108 TRP A CA 1
ATOM 859 C C . TRP A 1 108 ? 6.693 -7.302 -9.184 1.00 94.00 108 TRP A C 1
ATOM 861 O O . TRP A 1 108 ? 7.706 -7.650 -9.788 1.00 94.00 108 TRP A O 1
ATOM 871 N N . HIS A 1 109 ? 5.470 -7.670 -9.571 1.00 91.00 109 HIS A N 1
ATOM 872 C CA . HIS A 1 109 ? 5.246 -8.553 -10.711 1.00 91.00 109 HIS A CA 1
ATOM 873 C C . HIS A 1 109 ? 5.789 -7.979 -12.023 1.00 91.00 109 HIS A C 1
ATOM 875 O O . HIS A 1 109 ? 6.375 -8.715 -12.816 1.00 91.00 109 HIS A O 1
ATOM 881 N N . ARG A 1 110 ? 5.671 -6.659 -12.228 1.00 87.56 110 ARG A N 1
ATOM 882 C CA . ARG A 1 110 ? 6.248 -5.979 -13.393 1.00 87.56 110 ARG A CA 1
ATOM 883 C C . ARG A 1 110 ? 7.769 -6.057 -13.414 1.00 87.56 110 ARG A C 1
ATOM 885 O O . ARG A 1 110 ? 8.365 -6.207 -14.480 1.00 87.56 110 ARG A O 1
ATOM 892 N N . VAL A 1 111 ? 8.413 -5.885 -12.265 1.00 88.19 111 VAL A N 1
ATOM 893 C CA . VAL A 1 111 ? 9.876 -5.895 -12.160 1.00 88.19 111 VAL A CA 1
ATOM 894 C C . VAL A 1 111 ? 10.429 -7.305 -12.370 1.00 88.19 111 VAL A C 1
ATOM 896 O O . VAL A 1 111 ? 11.397 -7.453 -13.123 1.00 88.19 111 VAL A O 1
ATOM 899 N N . ASP A 1 112 ? 9.758 -8.307 -11.798 1.00 85.00 112 ASP A N 1
ATOM 900 C CA . ASP A 1 112 ? 10.060 -9.744 -11.911 1.00 85.00 112 ASP 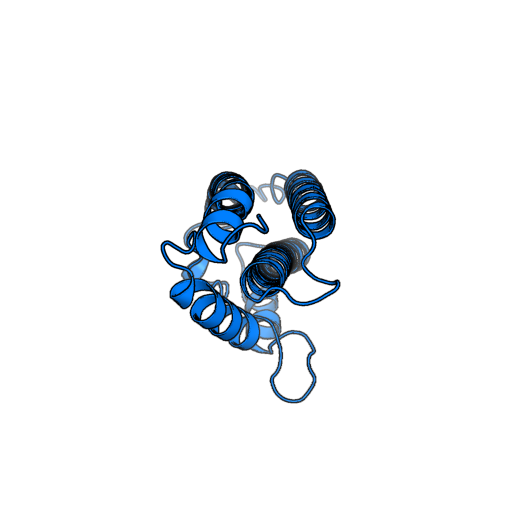A CA 1
ATOM 901 C C . ASP A 1 112 ? 9.618 -10.364 -13.257 1.00 85.00 112 ASP A C 1
ATOM 903 O O . ASP A 1 112 ? 9.717 -11.568 -13.456 1.00 85.00 112 ASP A O 1
ATOM 907 N N . ASP A 1 113 ? 9.125 -9.538 -14.191 1.00 77.88 113 ASP A N 1
ATOM 908 C CA . ASP A 1 113 ? 8.698 -9.913 -15.551 1.00 77.88 113 ASP A CA 1
ATOM 909 C C . ASP A 1 113 ? 7.665 -11.051 -15.608 1.00 77.88 113 ASP A C 1
ATOM 911 O O . ASP A 1 113 ? 7.624 -11.839 -16.556 1.00 77.88 113 ASP A O 1
ATOM 915 N N . ARG A 1 114 ? 6.802 -11.144 -14.590 1.00 70.81 114 ARG A N 1
ATOM 916 C CA . ARG A 1 114 ? 5.737 -12.147 -14.573 1.00 70.81 114 ARG A CA 1
ATOM 917 C C . ARG A 1 114 ? 4.619 -11.755 -15.547 1.00 70.81 114 ARG A C 1
ATOM 919 O O . ARG A 1 114 ? 4.268 -10.574 -15.632 1.00 70.81 114 ARG A O 1
ATOM 926 N N . PRO A 1 115 ? 4.027 -12.719 -16.277 1.00 62.28 115 PRO A N 1
ATOM 927 C CA . PRO A 1 115 ? 2.782 -12.471 -16.993 1.00 62.28 115 PRO A CA 1
ATOM 928 C C . PRO A 1 115 ? 1.677 -12.094 -15.994 1.00 62.28 115 PRO A C 1
ATOM 930 O O . PRO A 1 115 ? 1.736 -12.507 -14.838 1.00 62.28 115 PRO A O 1
ATOM 933 N N . VAL A 1 116 ? 0.707 -11.294 -16.463 1.00 57.41 116 VAL A N 1
ATOM 934 C CA . VAL A 1 116 ? -0.391 -10.670 -15.690 1.00 57.41 116 VAL A CA 1
ATOM 935 C C . VAL A 1 116 ? -0.824 -11.511 -14.473 1.00 57.41 116 VAL A C 1
ATOM 937 O O . VAL A 1 116 ? -1.131 -12.692 -14.656 1.00 57.41 116 VAL A O 1
ATOM 940 N N . PRO A 1 117 ? -0.940 -10.924 -13.262 1.00 62.75 117 PRO A N 1
ATOM 941 C CA . PRO A 1 117 ? -0.828 -9.493 -12.919 1.00 62.75 117 PRO A CA 1
ATOM 942 C C . PRO A 1 117 ? 0.605 -8.939 -13.029 1.00 62.75 117 PRO A C 1
ATOM 944 O O . PRO A 1 117 ? 1.559 -9.701 -12.966 1.00 62.75 117 PRO A O 1
ATOM 947 N N . GLY A 1 118 ? 0.761 -7.621 -13.234 1.00 66.81 118 GLY A N 1
ATOM 948 C CA . GLY A 1 118 ? 2.070 -6.957 -13.383 1.00 66.81 118 GLY A CA 1
ATOM 949 C C . GLY A 1 118 ? 2.373 -6.309 -14.739 1.00 66.81 118 GLY A C 1
ATOM 950 O O . GLY A 1 118 ? 3.528 -5.998 -15.026 1.00 66.81 118 GLY A O 1
ATOM 951 N N . SER A 1 119 ? 1.381 -6.087 -15.606 1.00 82.81 119 SER A N 1
ATOM 952 C CA . SER A 1 119 ? 1.584 -5.285 -16.824 1.00 82.81 119 SER A CA 1
ATOM 953 C C . SER A 1 119 ? 1.635 -3.782 -16.501 1.00 82.81 119 SER A C 1
ATOM 955 O O . SER A 1 119 ? 1.232 -3.346 -15.423 1.00 82.81 119 SER A O 1
ATOM 957 N N . ALA A 1 120 ? 2.109 -2.955 -17.441 1.00 83.88 120 ALA A N 1
ATOM 958 C CA . ALA A 1 120 ? 2.036 -1.497 -17.281 1.00 83.88 120 ALA A CA 1
ATOM 959 C C . ALA A 1 120 ? 0.581 -1.008 -17.131 1.00 83.88 120 ALA A C 1
ATOM 961 O O . ALA A 1 120 ? 0.314 -0.128 -16.319 1.00 83.88 120 ALA A O 1
ATOM 962 N N . ALA A 1 121 ? -0.353 -1.634 -17.857 1.00 87.56 121 ALA A N 1
ATOM 963 C CA . ALA A 1 121 ? -1.780 -1.344 -17.757 1.00 87.56 121 ALA A CA 1
ATOM 964 C C . ALA A 1 121 ? -2.366 -1.740 -16.390 1.00 87.56 121 ALA A C 1
ATOM 966 O O . ALA A 1 121 ? -3.162 -0.987 -15.844 1.00 87.56 121 ALA A O 1
ATOM 967 N N . ASP A 1 122 ? -1.938 -2.865 -15.802 1.00 87.75 122 ASP A N 1
ATOM 968 C CA . ASP A 1 122 ? -2.358 -3.264 -14.447 1.00 87.75 122 ASP A CA 1
ATOM 969 C C . ASP A 1 122 ? -1.855 -2.255 -13.404 1.00 87.75 122 ASP A C 1
ATOM 971 O O . ASP A 1 122 ? -2.630 -1.797 -12.573 1.00 87.75 122 ASP A O 1
ATOM 975 N N . ILE A 1 123 ? -0.598 -1.797 -13.487 1.00 90.06 123 ILE A N 1
ATOM 976 C CA . ILE A 1 123 ? -0.098 -0.729 -12.599 1.00 90.06 123 ILE A CA 1
ATOM 977 C C . ILE A 1 123 ? -0.932 0.551 -12.748 1.00 90.06 123 ILE A C 1
ATOM 979 O O . ILE A 1 123 ? -1.306 1.163 -11.745 1.00 90.06 123 ILE A O 1
ATOM 983 N N . GLU A 1 124 ? -1.242 0.954 -13.981 1.00 91.56 124 GLU A N 1
ATOM 984 C CA . GLU A 1 124 ? -2.070 2.129 -14.250 1.00 91.56 124 GLU A CA 1
ATOM 985 C C . GLU A 1 124 ? -3.486 1.967 -13.675 1.00 91.56 124 GLU A C 1
ATOM 987 O O . GLU A 1 124 ? -3.995 2.874 -13.015 1.00 91.56 124 GLU A O 1
ATOM 992 N N . GLU A 1 125 ? -4.109 0.804 -13.857 1.00 92.19 125 GLU A N 1
ATOM 993 C CA . GLU A 1 125 ? -5.429 0.487 -13.316 1.00 92.19 125 GLU A CA 1
ATOM 994 C C . GLU A 1 125 ? -5.427 0.487 -11.780 1.00 92.19 125 GLU A C 1
ATOM 996 O O . GLU A 1 125 ? -6.291 1.109 -11.157 1.00 92.19 125 GLU A O 1
ATOM 1001 N N . ARG A 1 126 ? -4.436 -0.146 -11.140 1.00 92.25 126 ARG A N 1
ATOM 1002 C CA . ARG A 1 126 ? -4.275 -0.122 -9.675 1.00 92.25 126 ARG A CA 1
ATOM 1003 C C . ARG A 1 126 ? -4.050 1.292 -9.165 1.00 92.25 126 ARG A C 1
ATOM 1005 O O . ARG A 1 126 ? -4.608 1.654 -8.134 1.00 92.25 126 ARG A O 1
ATOM 1012 N N . SER A 1 127 ? -3.291 2.103 -9.897 1.00 92.94 127 SER A N 1
ATOM 1013 C CA . SER A 1 127 ? -3.070 3.510 -9.571 1.00 92.94 127 SER A CA 1
ATOM 1014 C C . SER A 1 127 ? -4.366 4.323 -9.676 1.00 92.94 127 SER A C 1
ATOM 1016 O O . SER A 1 127 ? -4.693 5.049 -8.741 1.00 92.94 127 SER A O 1
ATOM 1018 N N . LYS A 1 128 ? -5.159 4.155 -10.743 1.00 90.75 128 LYS A N 1
ATOM 1019 C CA . LYS A 1 128 ? -6.479 4.799 -10.889 1.00 90.75 128 LYS A CA 1
ATOM 1020 C C . LYS A 1 128 ? -7.438 4.383 -9.773 1.00 90.75 128 LYS A C 1
ATOM 1022 O O . LYS A 1 128 ? -8.042 5.242 -9.137 1.00 90.75 128 LYS A O 1
ATOM 1027 N N . ASN A 1 129 ? -7.521 3.084 -9.487 1.00 89.50 129 ASN A N 1
ATOM 1028 C CA . ASN A 1 129 ? -8.338 2.546 -8.400 1.00 89.50 129 ASN A CA 1
ATOM 1029 C C . ASN A 1 129 ? -7.900 3.082 -7.030 1.00 89.50 129 ASN A C 1
ATOM 1031 O O . ASN A 1 129 ? -8.750 3.384 -6.193 1.00 89.50 129 ASN A O 1
ATOM 1035 N N . PHE A 1 130 ? -6.593 3.239 -6.806 1.00 91.44 130 PHE A N 1
ATOM 1036 C CA . PHE A 1 130 ? -6.055 3.850 -5.594 1.00 91.44 130 PHE A CA 1
ATOM 1037 C C . PHE A 1 130 ? -6.554 5.291 -5.429 1.00 91.44 130 PHE A C 1
ATOM 1039 O O . PHE A 1 130 ? -7.113 5.627 -4.388 1.00 91.44 130 PHE A O 1
ATOM 1046 N N . PHE A 1 131 ? -6.408 6.129 -6.460 1.00 90.88 131 PHE A N 1
ATOM 1047 C CA . PHE A 1 131 ? -6.853 7.524 -6.400 1.00 90.88 131 PHE A CA 1
ATOM 1048 C C . PHE A 1 131 ? -8.371 7.659 -6.297 1.00 90.88 131 PHE A C 1
ATOM 1050 O O . PHE A 1 131 ? -8.846 8.508 -5.548 1.00 90.88 131 PHE A O 1
ATOM 1057 N N . TYR A 1 132 ? -9.138 6.802 -6.975 1.00 88.31 132 TYR A N 1
ATOM 1058 C CA . TYR A 1 132 ? -10.590 6.749 -6.810 1.00 88.31 132 TYR A CA 1
ATOM 1059 C C . TYR A 1 132 ? -10.969 6.519 -5.342 1.00 88.31 132 TYR A C 1
ATOM 1061 O O . TYR A 1 132 ? -11.730 7.297 -4.775 1.00 88.31 132 TYR A O 1
ATOM 1069 N N . TRP A 1 133 ? -10.385 5.506 -4.696 1.00 85.31 133 TRP A N 1
ATOM 1070 C CA . TRP A 1 133 ? -10.641 5.221 -3.282 1.00 85.31 133 TRP A CA 1
ATOM 1071 C C . TRP A 1 133 ? -10.159 6.326 -2.350 1.00 85.31 133 TRP A C 1
ATOM 1073 O O . TRP A 1 133 ? -10.833 6.628 -1.372 1.00 85.31 133 TRP A O 1
ATOM 1083 N N . LEU A 1 134 ? -9.024 6.949 -2.658 1.00 86.31 134 LEU A N 1
ATOM 1084 C CA . LEU A 1 134 ? -8.520 8.085 -1.897 1.00 86.31 134 LEU A CA 1
ATOM 1085 C C . LEU A 1 134 ? -9.477 9.287 -1.968 1.00 86.31 134 LEU A C 1
ATOM 1087 O O . LEU A 1 134 ? -9.693 9.945 -0.959 1.00 86.31 134 LEU A O 1
ATOM 1091 N N . HIS A 1 135 ? -10.077 9.557 -3.131 1.00 84.56 135 HIS A N 1
ATOM 1092 C CA . HIS A 1 135 ? -11.071 10.624 -3.296 1.00 84.56 135 HIS A CA 1
ATOM 1093 C C . HIS A 1 135 ? -12.421 10.300 -2.652 1.00 84.56 135 HIS A C 1
ATOM 1095 O O . HIS A 1 135 ? -13.106 11.209 -2.194 1.00 84.56 135 HIS A O 1
ATOM 1101 N N . GLN A 1 136 ? -12.799 9.021 -2.625 1.00 80.00 136 GLN A N 1
ATOM 1102 C CA . GLN A 1 136 ? -13.997 8.543 -1.930 1.00 80.00 136 GLN A CA 1
ATOM 1103 C C . GLN A 1 136 ? -13.778 8.381 -0.423 1.00 80.00 136 GLN A C 1
ATOM 1105 O O . GLN A 1 136 ? -14.746 8.166 0.307 1.00 80.00 136 GLN A O 1
ATOM 1110 N N . TYR A 1 137 ? -12.530 8.461 0.056 1.00 75.06 137 TYR A N 1
ATOM 1111 C CA . TYR A 1 137 ? -12.252 8.434 1.482 1.00 75.06 137 TYR A CA 1
ATOM 1112 C C . TYR A 1 137 ? -13.023 9.592 2.120 1.00 75.06 137 TYR A C 1
ATOM 1114 O O . TYR A 1 137 ? -12.828 10.734 1.695 1.00 75.06 137 TYR A O 1
ATOM 1122 N N . PRO A 1 138 ? -13.916 9.322 3.088 1.00 63.31 138 PRO A N 1
ATOM 1123 C CA . PRO A 1 138 ? -14.770 10.347 3.663 1.00 63.31 138 PRO A CA 1
ATOM 1124 C C . PRO A 1 138 ? -13.889 11.471 4.210 1.00 63.31 138 PRO A C 1
ATOM 1126 O O . PRO A 1 138 ? -13.154 11.309 5.186 1.00 63.31 138 PRO A O 1
ATOM 1129 N N . ALA A 1 139 ? -13.901 12.605 3.510 1.00 49.78 139 ALA A N 1
ATOM 1130 C CA . ALA A 1 139 ? -13.151 13.785 3.887 1.00 49.78 139 ALA A CA 1
ATOM 1131 C C . ALA A 1 139 ? -13.798 14.363 5.147 1.00 49.78 139 ALA A C 1
ATOM 1133 O O . ALA A 1 139 ? -14.729 15.159 5.081 1.00 49.78 139 ALA A O 1
ATOM 1134 N N . GLY A 1 140 ? -13.304 13.921 6.299 1.00 45.06 140 GLY A N 1
ATOM 1135 C CA . GLY A 1 140 ? -13.757 14.383 7.597 1.00 45.06 140 GLY A CA 1
ATOM 1136 C C . GLY A 1 140 ? -14.873 13.518 8.158 1.00 45.06 140 GLY A C 1
ATOM 1137 O O . GLY A 1 140 ? -16.050 13.686 7.836 1.00 45.06 140 GLY A O 1
ATOM 1138 N N . GLY A 1 141 ? -14.500 12.687 9.131 1.00 39.47 141 GLY A N 1
ATOM 1139 C CA . GLY A 1 141 ? -15.415 12.370 10.211 1.00 39.47 141 GLY A CA 1
ATOM 1140 C C . GLY A 1 141 ? -16.009 13.684 10.706 1.00 39.47 141 GLY A C 1
ATOM 1141 O O . GLY A 1 141 ? -15.290 14.670 10.897 1.00 39.47 141 GLY A O 1
ATOM 1142 N N . ARG A 1 142 ? -17.338 13.717 10.827 1.00 39.00 142 ARG A N 1
ATOM 1143 C CA . ARG A 1 142 ? -18.059 14.806 11.484 1.00 39.00 142 ARG A CA 1
ATOM 1144 C C . ARG A 1 142 ? -17.256 15.208 12.717 1.00 39.00 142 ARG A C 1
ATOM 1146 O O . ARG A 1 142 ? -17.031 14.367 13.586 1.00 39.00 142 ARG A O 1
ATOM 1153 N N . ARG A 1 143 ? -16.803 16.465 12.776 1.00 39.53 143 ARG A N 1
ATOM 1154 C CA . ARG A 1 143 ? -16.343 17.048 14.035 1.00 39.53 143 ARG A CA 1
ATOM 1155 C C . ARG A 1 143 ? -17.524 16.902 14.984 1.00 39.53 143 ARG A C 1
ATOM 1157 O O . ARG A 1 143 ? -18.526 17.594 14.838 1.00 39.53 143 ARG A O 1
ATOM 1164 N N . HIS A 1 144 ? -17.464 15.925 15.879 1.00 34.50 144 HIS A N 1
ATOM 1165 C CA . HIS A 1 144 ? -18.294 15.967 17.062 1.00 34.50 144 HIS A CA 1
ATOM 1166 C C . HIS A 1 144 ? -17.642 17.006 17.958 1.00 34.50 144 HIS A C 1
ATOM 1168 O O . HIS A 1 144 ? -16.812 16.680 18.801 1.00 34.50 144 HIS A O 1
ATOM 1174 N N . ASP A 1 145 ? -17.992 18.264 17.702 1.00 39.78 145 ASP A N 1
ATOM 1175 C CA . ASP A 1 145 ? -17.858 19.315 18.690 1.00 39.78 145 ASP A CA 1
ATOM 1176 C C . ASP A 1 145 ? -18.688 18.860 19.903 1.00 39.78 145 ASP A C 1
ATOM 1178 O O . ASP A 1 145 ? -19.912 18.702 19.826 1.00 39.78 145 ASP A O 1
ATOM 1182 N N . ARG A 1 146 ? -17.992 18.532 20.990 1.00 36.78 146 ARG A N 1
ATOM 1183 C CA . ARG A 1 146 ? -18.537 18.443 22.342 1.00 36.78 146 ARG A CA 1
ATOM 1184 C C . ARG A 1 146 ? -17.760 19.405 23.214 1.00 36.78 146 ARG A C 1
ATOM 1186 O O . ARG A 1 146 ? -16.517 19.422 23.075 1.00 36.78 146 ARG A O 1
#

pLDDT: mean 84.89, std 13.07, range [34.5, 96.19]

Radius of gyration: 16.2 Å; chains: 1; bounding box: 34×38×49 Å

Foldseek 3Di:
DDDALVRLLVVLLVLVVVLCVLLPVVCVVQDPPCVVQAVDDDDDRDPDLVVLVVVLVVLQVQQADPPPRHGDVRLVVRQVPDPSHHNVLSVLNSVLSVLSSQLSVLSNCCSVVHPPSNDPVNNVVSSVVSVVSSVVNPPDDPPPPD

Sequence (146 aa):
MAPTSQQRFTAARTHLVAAHRALRPVVEAAHPNAARCLPIPPISVPNTIADVPTQLDMLAANLFDPKHHGTHRQWITAWNRCTHLDREHAIALKELYYRWYQLLAAVWHRVDDRPVPGSAADIEERSKNFFYWLHQYPAGGRRHDR